Protein AF-A0A849S9C6-F1 (afdb_monomer)

Mean predicted aligned error: 8.47 Å

Radius of gyration: 20.47 Å; Cα contacts (8 Å, |Δi|>4): 18; chains: 1; bounding box: 31×46×58 Å

Secondary structure (DSSP, 8-state):
---GGGGGGPPPP-PPPPPHHHHHHHHH-HHHHHHHHH-GGGSPPPPHHHHHHHHHHHHHHHHHHHHSTT--

Sequence (72 aa):
MTEFSDLSSVPLPKAPRLSKSKFLSGLQCHKRLYLEVHHPFLATKPDAATQAMFDMGTEVGELARSRFPGGV

pLDDT: mean 88.99, std 13.69, range [47.91, 98.38]

Structure (mmCIF, N/CA/C/O backbone):
data_AF-A0A849S9C6-F1
#
_entry.id   AF-A0A849S9C6-F1
#
loop_
_atom_site.group_PDB
_atom_site.id
_atom_site.type_symbol
_atom_site.label_atom_id
_atom_site.label_alt_id
_atom_site.label_comp_id
_atom_site.label_asym_id
_atom_site.label_entity_id
_atom_site.label_seq_id
_atom_site.pdbx_PDB_ins_code
_atom_site.Cartn_x
_atom_site.Cartn_y
_atom_site.Cartn_z
_atom_site.occupancy
_atom_site.B_iso_or_equiv
_atom_site.auth_seq_id
_atom_site.auth_comp_id
_atom_site.auth_asym_id
_atom_site.auth_atom_id
_atom_site.pdbx_PDB_model_num
ATOM 1 N N . MET A 1 1 ? 14.051 31.391 -38.988 1.00 47.91 1 MET A N 1
ATOM 2 C CA . MET A 1 1 ? 14.158 29.914 -39.010 1.00 47.91 1 MET A CA 1
ATOM 3 C C . MET A 1 1 ? 14.929 29.540 -37.752 1.00 47.91 1 MET A C 1
ATOM 5 O O . MET A 1 1 ? 16.119 29.790 -37.724 1.00 47.91 1 MET A O 1
ATOM 9 N N . THR A 1 2 ? 14.327 29.154 -36.630 1.00 50.44 2 THR A N 1
ATOM 10 C CA . THR A 1 2 ? 13.115 28.347 -36.419 1.00 50.44 2 THR A CA 1
ATOM 11 C C . THR A 1 2 ? 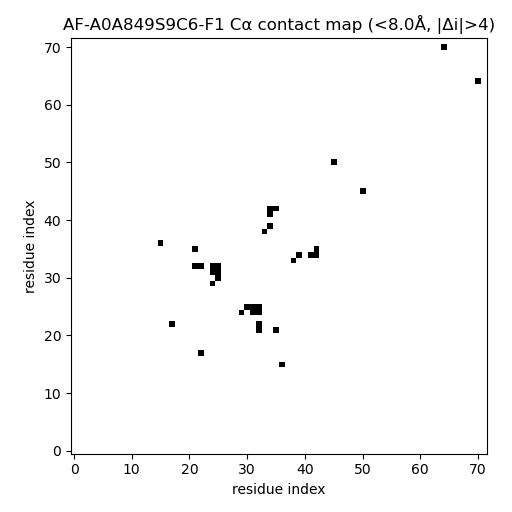12.489 28.774 -35.082 1.00 50.44 2 THR A C 1
ATOM 13 O O . THR A 1 2 ? 13.208 28.976 -34.107 1.00 50.44 2 THR A O 1
ATOM 16 N N . GLU A 1 3 ? 11.175 28.987 -35.070 1.00 52.69 3 GLU A N 1
ATOM 17 C CA . GLU A 1 3 ? 10.397 29.559 -33.961 1.00 52.69 3 GLU A CA 1
ATOM 18 C C . GLU A 1 3 ? 10.287 28.583 -32.772 1.00 52.69 3 GLU A C 1
ATOM 20 O O . GLU A 1 3 ? 9.873 27.439 -32.937 1.00 52.69 3 GLU A O 1
ATOM 25 N N . PHE A 1 4 ? 10.619 29.047 -31.561 1.00 60.59 4 PHE A N 1
ATOM 26 C CA . PHE A 1 4 ? 10.522 28.313 -30.282 1.00 60.59 4 PHE A CA 1
ATOM 27 C C . PHE A 1 4 ? 9.082 28.209 -29.729 1.00 60.59 4 PHE A C 1
ATOM 29 O O . PHE A 1 4 ? 8.860 27.683 -28.637 1.00 60.59 4 PHE A O 1
ATOM 36 N N . SER A 1 5 ? 8.100 28.726 -30.467 1.00 59.47 5 SER A N 1
ATOM 37 C CA . SER A 1 5 ? 6.724 28.963 -30.012 1.00 59.47 5 SER A CA 1
ATOM 38 C C . SER A 1 5 ? 5.870 27.691 -29.866 1.00 59.47 5 SER A C 1
ATOM 40 O O . SER A 1 5 ? 4.785 27.744 -29.288 1.00 59.47 5 SER A O 1
ATOM 42 N N . ASP A 1 6 ? 6.359 26.540 -30.337 1.00 60.72 6 ASP A N 1
ATOM 43 C CA . ASP A 1 6 ? 5.539 25.335 -30.543 1.00 60.72 6 ASP A CA 1
ATOM 44 C C . ASP A 1 6 ? 5.585 24.306 -29.391 1.00 60.72 6 ASP A C 1
ATOM 46 O O . ASP A 1 6 ? 4.863 23.314 -29.395 1.00 60.72 6 ASP A O 1
ATOM 50 N N . LEU A 1 7 ? 6.401 24.531 -28.351 1.00 61.50 7 LEU A N 1
ATOM 51 C CA . LEU A 1 7 ? 6.494 23.610 -27.201 1.00 61.50 7 LEU A CA 1
ATOM 52 C C . LEU A 1 7 ? 5.444 23.867 -26.108 1.00 61.50 7 LEU A C 1
ATOM 54 O O . LEU A 1 7 ? 5.321 23.078 -25.172 1.00 61.50 7 LEU A O 1
ATOM 58 N N . SER A 1 8 ? 4.677 24.953 -26.215 1.00 62.59 8 SER A N 1
ATOM 59 C CA . SER A 1 8 ? 3.685 25.362 -25.208 1.00 62.59 8 SER A CA 1
ATOM 60 C C . SER A 1 8 ? 2.421 24.490 -25.175 1.00 62.59 8 SER A C 1
ATOM 62 O O . SER A 1 8 ? 1.643 24.576 -24.225 1.00 62.59 8 SER A O 1
ATOM 64 N N . SER A 1 9 ? 2.222 23.632 -26.181 1.00 70.19 9 SER A N 1
ATOM 65 C CA . SER A 1 9 ? 1.020 22.808 -26.359 1.00 70.19 9 SER A CA 1
ATOM 66 C C . SER A 1 9 ? 1.214 21.326 -26.012 1.00 70.19 9 SER A C 1
ATOM 68 O O . SER A 1 9 ? 0.245 20.566 -26.041 1.00 70.19 9 SER A O 1
ATOM 70 N N . VAL A 1 10 ? 2.435 20.891 -25.668 1.00 71.75 10 VAL A N 1
ATOM 71 C CA . VAL A 1 10 ? 2.720 19.474 -25.395 1.00 71.75 10 VAL A CA 1
ATOM 72 C C . VAL A 1 10 ? 2.161 19.092 -24.018 1.00 71.75 10 VAL A C 1
ATOM 74 O O . VAL A 1 10 ? 2.625 19.622 -23.004 1.00 71.75 10 VAL A O 1
ATOM 77 N N . PRO A 1 11 ? 1.192 18.160 -23.926 1.00 73.19 11 PRO A N 1
ATOM 78 C CA . PRO A 1 11 ? 0.675 17.716 -22.641 1.00 73.19 11 PRO A CA 1
ATOM 79 C C . PRO A 1 11 ? 1.792 17.024 -21.862 1.00 73.19 11 PRO A C 1
ATOM 81 O O . PRO A 1 11 ? 2.308 15.986 -22.284 1.00 73.19 11 PRO A O 1
ATOM 84 N N . LEU A 1 12 ? 2.166 17.586 -20.712 1.00 70.44 12 LEU A N 1
ATOM 85 C CA . LEU A 1 12 ? 3.103 16.920 -19.817 1.00 70.44 12 LEU A CA 1
ATOM 86 C C . LEU A 1 12 ? 2.471 15.613 -19.317 1.00 70.44 12 LEU A C 1
ATOM 88 O O . LEU A 1 12 ? 1.303 15.615 -18.906 1.00 70.44 12 LEU A O 1
ATO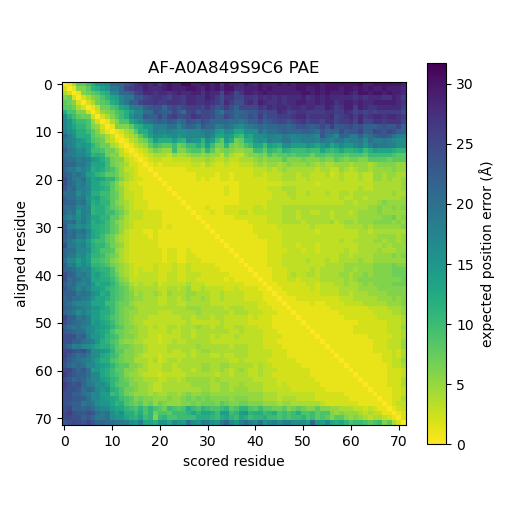M 92 N N . PRO A 1 13 ? 3.213 14.492 -19.329 1.00 74.00 13 PRO A N 1
ATOM 93 C CA . PRO A 1 13 ? 2.703 13.237 -18.810 1.00 74.00 13 PRO A CA 1
ATOM 94 C C . PRO A 1 13 ? 2.281 13.432 -17.353 1.00 74.00 13 PRO A C 1
ATOM 96 O O . PRO A 1 13 ? 3.050 13.899 -16.510 1.00 74.00 13 PRO A O 1
ATOM 99 N N . LYS A 1 14 ? 1.020 13.100 -17.063 1.00 81.12 14 LYS A N 1
ATOM 100 C CA . LYS A 1 14 ? 0.440 13.283 -15.735 1.00 81.12 14 LYS A CA 1
ATOM 101 C C . LYS A 1 14 ? 1.199 12.419 -14.733 1.00 81.12 14 LYS A C 1
ATOM 103 O O . LYS A 1 14 ? 1.148 11.191 -14.806 1.00 81.12 14 LYS A O 1
ATOM 108 N N . ALA A 1 15 ? 1.873 13.068 -13.788 1.00 83.44 15 ALA A N 1
ATOM 109 C CA . ALA A 1 15 ? 2.611 12.368 -12.751 1.00 83.44 15 ALA A CA 1
ATOM 110 C C . ALA A 1 15 ? 1.669 11.446 -11.944 1.00 83.44 15 ALA A C 1
ATOM 112 O O . ALA A 1 15 ? 0.553 11.849 -11.585 1.00 83.44 15 ALA A O 1
ATOM 113 N N . PRO A 1 16 ? 2.091 10.206 -11.651 1.00 86.88 16 PRO A N 1
ATOM 114 C CA . PRO A 1 16 ? 1.307 9.272 -10.855 1.00 86.88 16 PRO A CA 1
ATOM 115 C C . PRO A 1 16 ? 1.127 9.805 -9.429 1.00 86.88 16 PRO A C 1
ATOM 117 O O . PRO A 1 16 ? 2.057 10.330 -8.818 1.00 8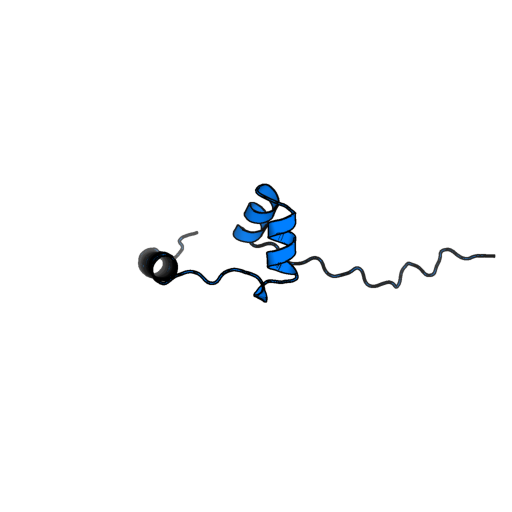6.88 16 PRO A O 1
ATOM 120 N N . ARG A 1 17 ? -0.076 9.643 -8.862 1.00 91.19 17 ARG A N 1
ATOM 121 C CA . ARG A 1 17 ? -0.331 10.021 -7.464 1.00 91.19 17 ARG A CA 1
ATOM 122 C C . ARG A 1 17 ? 0.417 9.075 -6.521 1.00 91.19 17 ARG A C 1
ATOM 124 O O . ARG A 1 17 ? 0.246 7.856 -6.600 1.00 91.19 17 ARG A O 1
ATOM 131 N N . LEU A 1 18 ? 1.194 9.645 -5.602 1.00 93.38 18 LEU A N 1
ATOM 132 C CA . LEU A 1 18 ? 1.868 8.902 -4.540 1.00 93.38 18 LEU A CA 1
ATOM 133 C C . LEU A 1 18 ? 0.964 8.822 -3.307 1.00 93.38 18 LEU A C 1
ATOM 135 O O . LEU A 1 18 ? 0.558 9.840 -2.751 1.00 93.38 18 LEU A O 1
ATOM 139 N N . SER A 1 19 ? 0.645 7.601 -2.883 1.00 95.19 19 SER A N 1
ATOM 140 C CA . SER A 1 19 ? 0.138 7.332 -1.536 1.00 95.19 19 SER A CA 1
ATOM 141 C C . SER A 1 19 ? 1.295 7.345 -0.532 1.00 95.19 19 SER A C 1
ATOM 143 O O . SER A 1 19 ? 2.464 7.279 -0.920 1.00 95.19 19 SER A O 1
ATOM 145 N N . LYS A 1 20 ? 0.979 7.331 0.770 1.00 95.75 20 LYS A N 1
ATOM 146 C CA . LYS A 1 20 ? 1.980 7.134 1.833 1.00 95.75 20 LYS A CA 1
ATOM 147 C C . LYS A 1 20 ? 2.847 5.895 1.573 1.00 95.75 20 LYS A C 1
ATOM 149 O O . LYS A 1 20 ? 4.067 5.979 1.653 1.00 95.75 20 LYS A O 1
ATOM 154 N N . SER A 1 21 ? 2.229 4.770 1.203 1.00 95.12 21 SER A N 1
ATOM 155 C CA . SER A 1 21 ? 2.947 3.531 0.877 1.00 95.12 21 SER A CA 1
ATOM 156 C C . SER A 1 21 ? 3.872 3.686 -0.333 1.00 95.12 21 SER A C 1
ATOM 158 O O . SER A 1 21 ? 5.045 3.347 -0.229 1.00 95.12 21 SER A O 1
ATOM 160 N N . LYS A 1 22 ? 3.399 4.280 -1.438 1.00 96.12 22 LYS A N 1
ATOM 161 C CA . LYS A 1 22 ? 4.220 4.511 -2.640 1.00 96.12 22 LYS A CA 1
ATOM 162 C C . LYS A 1 22 ? 5.387 5.462 -2.377 1.00 96.12 22 LYS A C 1
ATOM 164 O O . LYS A 1 22 ? 6.483 5.243 -2.882 1.00 96.12 22 LYS A O 1
ATOM 169 N N . PHE A 1 23 ? 5.185 6.495 -1.562 1.00 97.12 23 PHE A N 1
ATOM 170 C CA . PHE A 1 23 ? 6.272 7.386 -1.160 1.00 97.12 23 PHE A CA 1
ATOM 171 C C . PHE A 1 23 ? 7.363 6.625 -0.394 1.00 97.12 23 PHE A C 1
ATOM 173 O O . PHE A 1 23 ? 8.537 6.710 -0.749 1.00 97.12 23 PHE A O 1
ATOM 180 N N . LEU A 1 24 ? 6.974 5.803 0.589 1.00 98.06 24 LEU A N 1
ATOM 181 C CA . LEU A 1 24 ? 7.911 4.932 1.305 1.00 98.06 24 LEU A CA 1
ATOM 182 C C . LEU A 1 24 ? 8.598 3.926 0.368 1.00 98.06 24 LEU A C 1
ATOM 184 O O . LEU A 1 24 ? 9.786 3.659 0.532 1.00 98.06 24 LEU A O 1
ATOM 188 N N . SER A 1 25 ? 7.894 3.409 -0.643 1.00 97.44 25 SER A N 1
ATOM 189 C CA . SER A 1 25 ? 8.500 2.585 -1.694 1.00 97.44 25 SER A CA 1
ATOM 190 C C . SER A 1 25 ? 9.573 3.312 -2.477 1.00 97.44 25 SER A C 1
ATOM 192 O O . SER A 1 25 ? 10.639 2.738 -2.683 1.00 97.44 25 SER A O 1
ATOM 194 N N . GLY A 1 26 ? 9.339 4.571 -2.841 1.00 97.00 26 GLY A N 1
ATOM 195 C CA . GLY A 1 26 ? 10.350 5.415 -3.470 1.00 97.00 26 GLY A CA 1
ATOM 196 C C . GLY A 1 26 ? 11.586 5.583 -2.591 1.00 97.00 26 GLY A C 1
ATOM 197 O O . GLY A 1 26 ? 12.691 5.381 -3.079 1.00 97.00 26 GLY A O 1
ATOM 198 N N . LEU A 1 27 ? 11.401 5.860 -1.295 1.00 97.94 27 LEU A N 1
ATOM 199 C CA . LEU A 1 27 ? 12.515 6.007 -0.349 1.00 97.94 27 LEU A CA 1
ATOM 200 C C . LEU A 1 27 ? 13.338 4.724 -0.177 1.00 97.94 27 LEU A C 1
ATOM 202 O O . LEU A 1 27 ? 14.549 4.796 -0.000 1.00 97.94 27 LEU A O 1
ATOM 206 N N . GLN A 1 28 ? 12.696 3.556 -0.213 1.00 97.56 28 GLN A N 1
ATOM 207 C CA . GLN A 1 28 ? 13.385 2.271 -0.066 1.00 97.56 28 GLN A CA 1
ATOM 208 C C . GLN A 1 28 ? 14.074 1.835 -1.366 1.00 97.56 28 GLN A C 1
ATOM 210 O O . GLN A 1 28 ? 15.194 1.333 -1.337 1.00 97.56 28 GLN A O 1
ATOM 215 N N . CYS A 1 29 ? 13.401 1.983 -2.511 1.00 97.62 29 CYS A N 1
ATOM 216 C CA . CYS A 1 29 ? 13.926 1.602 -3.817 1.00 97.62 29 CYS A CA 1
ATOM 217 C C . CYS A 1 29 ? 13.130 2.259 -4.957 1.00 97.62 29 CYS A C 1
ATOM 219 O O . CYS A 1 29 ? 11.962 1.939 -5.193 1.00 97.62 29 CYS A O 1
ATOM 221 N N . HIS A 1 30 ? 13.793 3.083 -5.770 1.00 96.94 30 HIS A N 1
ATOM 222 C CA . HIS A 1 30 ? 13.147 3.784 -6.889 1.00 96.94 30 HIS A CA 1
ATOM 223 C C . HIS A 1 30 ? 12.546 2.813 -7.919 1.00 96.94 30 HIS A C 1
ATOM 225 O O . HIS A 1 30 ? 11.452 3.044 -8.436 1.00 96.94 30 HIS A O 1
ATOM 231 N N . LYS A 1 31 ? 13.227 1.687 -8.185 1.00 97.25 31 LYS A N 1
ATOM 232 C CA . LYS A 1 31 ? 12.735 0.648 -9.102 1.00 97.25 31 LYS A CA 1
ATOM 233 C C . LYS A 1 31 ? 11.462 -0.019 -8.575 1.00 97.25 31 LYS A C 1
ATOM 235 O O . LYS A 1 31 ? 10.583 -0.335 -9.371 1.00 97.25 31 LYS A O 1
ATOM 240 N N . ARG A 1 32 ? 11.331 -0.190 -7.253 1.00 97.19 32 ARG A N 1
ATOM 241 C CA . ARG A 1 32 ? 10.103 -0.720 -6.646 1.00 97.19 32 ARG A CA 1
ATOM 242 C C . ARG A 1 32 ? 8.926 0.213 -6.902 1.00 97.19 32 ARG A C 1
ATOM 244 O O . ARG A 1 32 ? 7.912 -0.240 -7.420 1.00 97.19 32 ARG A O 1
ATOM 251 N N . LEU A 1 33 ? 9.091 1.509 -6.627 1.00 97.00 33 LEU A N 1
ATOM 252 C CA . LEU A 1 33 ? 8.064 2.512 -6.922 1.00 97.00 33 LEU A CA 1
ATOM 253 C C . LEU A 1 33 ? 7.673 2.507 -8.407 1.00 97.00 33 LEU A C 1
ATOM 255 O O . LEU A 1 33 ? 6.488 2.514 -8.730 1.00 97.00 33 LEU A O 1
ATOM 259 N N . TYR A 1 34 ? 8.655 2.461 -9.310 1.00 95.94 34 TYR A N 1
ATOM 260 C CA . TYR A 1 34 ? 8.388 2.408 -10.746 1.00 95.94 34 TYR A CA 1
ATOM 261 C C . TYR A 1 34 ? 7.505 1.206 -11.121 1.00 95.94 34 TYR A C 1
ATOM 263 O O . TYR A 1 34 ? 6.497 1.371 -11.807 1.00 95.94 34 TYR A O 1
ATOM 271 N N . LEU A 1 35 ? 7.835 0.007 -10.628 1.00 97.06 35 LEU A N 1
ATOM 272 C CA . LEU A 1 35 ? 7.056 -1.206 -10.892 1.00 97.06 35 LEU A CA 1
ATOM 273 C C . LEU A 1 35 ? 5.655 -1.148 -10.265 1.00 97.06 35 LEU A C 1
ATOM 275 O O . LEU A 1 35 ? 4.688 -1.497 -10.931 1.00 97.06 35 LEU A O 1
ATOM 279 N N . GLU A 1 36 ? 5.517 -0.640 -9.037 1.00 95.75 36 GLU A N 1
ATOM 280 C CA . GLU A 1 36 ? 4.213 -0.456 -8.376 1.00 95.75 36 GLU A CA 1
ATOM 281 C C . GLU A 1 36 ? 3.277 0.498 -9.140 1.00 95.75 36 GLU A C 1
ATOM 283 O O . GLU A 1 36 ? 2.053 0.393 -9.040 1.00 95.75 36 GLU A O 1
ATOM 288 N N . VAL A 1 37 ? 3.836 1.462 -9.875 1.00 95.31 37 VAL A N 1
ATOM 289 C CA . VAL A 1 37 ? 3.068 2.447 -10.645 1.00 95.31 37 VAL A CA 1
ATOM 290 C C . VAL A 1 37 ? 2.753 1.947 -12.051 1.00 95.31 37 VAL A C 1
ATOM 292 O O . VAL A 1 37 ? 1.611 2.065 -12.492 1.00 95.31 37 VAL A O 1
ATOM 295 N N . HIS A 1 38 ? 3.755 1.433 -12.763 1.00 94.94 38 HIS A N 1
ATOM 296 C CA . HIS A 1 38 ? 3.659 1.161 -14.198 1.00 94.94 38 HIS A CA 1
ATOM 297 C C . HIS A 1 38 ? 3.395 -0.313 -14.521 1.00 94.94 38 HIS A C 1
ATOM 299 O O . HIS A 1 38 ? 2.831 -0.616 -15.570 1.00 94.94 38 HIS A O 1
ATOM 305 N N . HIS A 1 39 ? 3.756 -1.231 -13.620 1.00 96.31 39 HIS A N 1
ATOM 306 C CA . HIS A 1 39 ? 3.633 -2.676 -13.829 1.00 96.31 39 HIS A CA 1
ATOM 307 C C . HIS A 1 39 ? 3.104 -3.422 -12.585 1.00 96.31 39 HIS A C 1
ATOM 309 O O . HIS A 1 39 ? 3.704 -4.414 -12.165 1.00 96.31 39 HIS A O 1
ATOM 315 N N . PRO A 1 40 ? 1.969 -3.002 -11.986 1.00 94.06 40 PRO A N 1
ATOM 316 C CA . PRO A 1 40 ? 1.470 -3.591 -10.738 1.00 94.06 40 PRO A CA 1
ATOM 317 C C . PRO A 1 40 ? 1.114 -5.081 -10.862 1.00 94.06 40 PRO A C 1
ATOM 319 O O . PRO A 1 40 ? 1.153 -5.804 -9.874 1.00 94.06 40 PRO A O 1
ATOM 322 N N . PHE A 1 41 ? 0.816 -5.564 -12.071 1.00 95.88 41 PHE A N 1
ATOM 323 C CA . PHE A 1 41 ? 0.535 -6.977 -12.345 1.00 95.88 41 PHE A CA 1
ATOM 324 C C . PHE A 1 41 ? 1.752 -7.900 -12.152 1.00 95.88 41 PHE A C 1
ATOM 326 O O . PHE A 1 41 ? 1.574 -9.110 -12.051 1.00 95.88 41 PHE A O 1
ATOM 333 N N . LEU A 1 42 ? 2.971 -7.347 -12.100 1.00 96.62 42 LEU A N 1
ATOM 334 C CA . LEU A 1 42 ? 4.194 -8.096 -11.795 1.00 96.62 42 LEU A CA 1
ATOM 335 C C . LEU A 1 42 ? 4.415 -8.289 -10.290 1.00 96.62 42 LEU A C 1
ATOM 337 O O . LEU A 1 42 ? 5.323 -9.022 -9.903 1.00 96.62 42 LEU A O 1
ATOM 341 N N . ALA A 1 43 ? 3.639 -7.615 -9.436 1.00 93.88 43 ALA A N 1
ATOM 342 C CA . ALA A 1 43 ? 3.781 -7.751 -7.997 1.00 93.88 43 ALA A CA 1
ATOM 343 C C . ALA A 1 43 ? 3.406 -9.169 -7.548 1.00 93.88 43 ALA A C 1
ATOM 345 O O . ALA A 1 43 ? 2.364 -9.709 -7.930 1.00 93.88 43 ALA A O 1
ATOM 346 N N . THR A 1 44 ? 4.241 -9.755 -6.690 1.00 94.06 44 THR A N 1
ATOM 347 C CA . THR A 1 44 ? 3.912 -11.010 -6.015 1.00 94.06 44 THR A CA 1
ATOM 348 C C . THR A 1 44 ? 2.656 -10.805 -5.179 1.00 94.06 44 THR A C 1
ATOM 350 O O . THR A 1 44 ? 2.586 -9.880 -4.367 1.00 94.06 44 THR A O 1
ATOM 353 N N . LYS A 1 45 ? 1.655 -11.665 -5.382 1.00 94.19 45 LYS A N 1
ATOM 354 C CA . LYS A 1 45 ? 0.444 -11.644 -4.559 1.00 94.19 45 LYS A CA 1
ATOM 355 C C . LYS A 1 45 ? 0.806 -12.000 -3.112 1.00 94.19 45 LYS A C 1
ATOM 357 O O . LYS A 1 45 ? 1.650 -12.877 -2.922 1.00 94.19 45 LYS A O 1
ATOM 362 N N . PRO A 1 46 ? 0.186 -11.353 -2.112 1.00 94.88 46 PRO A N 1
ATOM 363 C CA . PRO A 1 46 ? 0.357 -11.765 -0.727 1.00 94.88 46 PRO A CA 1
ATOM 364 C C . PRO A 1 46 ? -0.077 -13.225 -0.570 1.00 94.88 46 PRO A C 1
ATOM 366 O O . PRO A 1 46 ? -1.044 -13.669 -1.195 1.00 94.88 46 PRO A O 1
ATOM 369 N N . ASP A 1 47 ? 0.661 -13.973 0.244 1.00 97.81 47 ASP A N 1
ATOM 370 C CA . ASP A 1 47 ? 0.239 -15.304 0.658 1.00 97.81 47 ASP A CA 1
ATOM 371 C C . ASP A 1 47 ? -0.913 -15.218 1.674 1.00 97.81 47 ASP A C 1
ATOM 373 O O . ASP A 1 47 ? -1.305 -14.136 2.121 1.00 97.81 47 ASP A O 1
ATOM 377 N N . ALA A 1 48 ? -1.477 -16.370 2.040 1.00 97.94 48 ALA A N 1
ATOM 378 C CA . ALA A 1 48 ? -2.623 -16.421 2.945 1.00 97.94 48 ALA A CA 1
ATOM 379 C C . ALA A 1 48 ? -2.318 -15.803 4.321 1.00 97.94 48 ALA A C 1
ATOM 381 O O . ALA A 1 48 ? -3.166 -15.118 4.888 1.00 97.94 48 ALA A O 1
ATOM 382 N N . ALA A 1 49 ? -1.103 -16.003 4.842 1.00 98.06 49 ALA A N 1
ATOM 383 C CA . ALA A 1 49 ? -0.694 -15.445 6.127 1.00 98.06 49 ALA A CA 1
ATOM 384 C C . ALA A 1 49 ? -0.578 -13.914 6.067 1.00 98.06 49 ALA A C 1
ATOM 386 O O . ALA A 1 49 ? -1.090 -13.213 6.939 1.00 98.06 49 ALA A O 1
ATOM 387 N N . THR A 1 50 ? 0.046 -13.385 5.014 1.00 97.31 50 THR A N 1
ATOM 388 C CA . THR A 1 50 ? 0.180 -11.943 4.787 1.00 97.31 50 THR A CA 1
ATOM 389 C C . THR A 1 50 ? -1.180 -11.288 4.585 1.00 97.31 50 THR A C 1
ATOM 391 O O . THR A 1 50 ? -1.447 -10.242 5.175 1.00 97.31 50 THR A O 1
ATOM 394 N N . GLN A 1 51 ? -2.063 -11.920 3.809 1.00 98.12 51 GLN A N 1
ATOM 395 C CA . GLN A 1 51 ? -3.417 -11.419 3.601 1.00 98.12 51 GLN A CA 1
ATOM 396 C C . GLN A 1 51 ? -4.206 -11.374 4.918 1.00 98.12 51 GLN A C 1
ATOM 398 O O . GLN A 1 51 ? -4.783 -10.338 5.232 1.00 98.12 51 GLN A O 1
ATOM 403 N N . ALA A 1 52 ? -4.134 -12.424 5.744 1.00 97.88 52 ALA A N 1
ATOM 404 C CA . ALA A 1 52 ? -4.800 -12.449 7.048 1.00 97.88 52 ALA A CA 1
ATOM 405 C C . ALA A 1 52 ? -4.327 -11.319 7.985 1.00 97.88 52 ALA A C 1
ATOM 407 O O . ALA A 1 52 ? -5.130 -10.741 8.716 1.00 97.88 52 ALA A O 1
ATOM 408 N N . MET A 1 53 ? -3.039 -10.955 7.947 1.00 98.25 53 MET A N 1
ATOM 409 C CA . MET A 1 53 ? -2.528 -9.804 8.705 1.00 98.25 53 MET A CA 1
ATOM 410 C C . MET A 1 53 ? -3.086 -8.467 8.193 1.00 98.25 53 MET A C 1
ATOM 412 O O . MET A 1 53 ? -3.388 -7.582 8.996 1.00 98.25 53 MET A O 1
ATOM 416 N N . PHE A 1 54 ? -3.234 -8.302 6.875 1.00 96.88 54 PHE A N 1
ATOM 417 C CA . PHE A 1 54 ? -3.830 -7.094 6.292 1.00 96.88 54 PHE A CA 1
ATOM 418 C C . PHE A 1 54 ? -5.315 -6.964 6.633 1.00 96.88 54 PHE A C 1
ATOM 420 O O . PHE A 1 54 ? -5.772 -5.870 6.979 1.00 96.88 54 PHE A O 1
ATOM 427 N N . ASP A 1 55 ? -6.045 -8.075 6.585 1.00 98.19 55 ASP A N 1
ATOM 428 C CA . ASP A 1 55 ? -7.469 -8.121 6.911 1.00 98.19 55 ASP A CA 1
ATOM 429 C C . ASP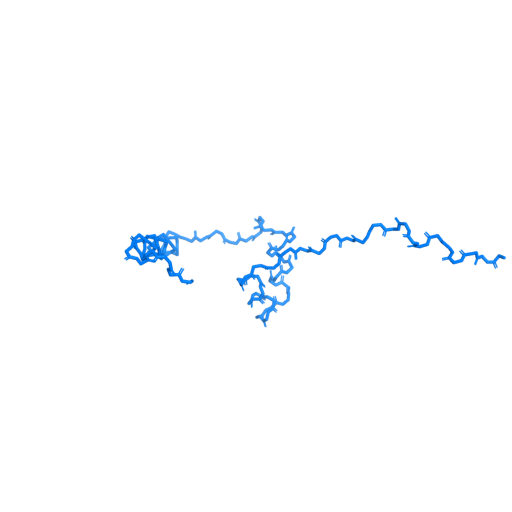 A 1 55 ? -7.687 -7.781 8.392 1.00 98.19 55 ASP A C 1
ATOM 431 O O . ASP A 1 55 ? -8.483 -6.901 8.715 1.00 98.19 55 ASP A O 1
ATOM 435 N N . MET A 1 56 ? -6.880 -8.363 9.286 1.00 98.38 56 MET A N 1
ATOM 436 C CA . MET A 1 56 ? -6.894 -8.040 10.717 1.00 98.38 56 MET A CA 1
ATOM 437 C C . MET A 1 56 ? -6.621 -6.552 10.977 1.00 98.38 56 MET A C 1
ATOM 439 O O . MET A 1 56 ? -7.328 -5.906 11.750 1.00 98.38 56 MET A O 1
ATOM 443 N N . GLY A 1 57 ? -5.616 -5.971 10.314 1.00 97.56 57 GLY A N 1
ATOM 444 C CA . GLY A 1 57 ? -5.331 -4.537 10.424 1.00 97.56 57 GLY A CA 1
ATOM 445 C C . GLY A 1 57 ? -6.499 -3.661 9.956 1.00 97.56 57 GLY A C 1
ATOM 446 O O . GLY A 1 57 ? -6.768 -2.610 10.545 1.00 97.56 57 GLY A O 1
ATOM 447 N N . THR A 1 58 ? -7.214 -4.108 8.923 1.00 97.38 58 THR A N 1
ATOM 448 C CA . THR A 1 58 ? -8.396 -3.422 8.387 1.00 97.38 58 THR A CA 1
ATOM 449 C C . THR A 1 58 ? -9.546 -3.455 9.388 1.00 97.38 58 THR A C 1
ATOM 451 O O . THR A 1 58 ? -10.101 -2.399 9.697 1.00 97.38 58 THR A O 1
ATOM 454 N N . GLU A 1 59 ? -9.834 -4.624 9.965 1.00 98.25 59 GLU A N 1
ATOM 455 C CA . GLU A 1 59 ? -10.878 -4.811 10.978 1.00 98.25 59 GLU A CA 1
ATOM 456 C C . GLU A 1 59 ? -10.629 -3.939 12.219 1.00 98.25 59 GLU A C 1
ATOM 458 O O . GLU A 1 59 ? -11.516 -3.215 12.679 1.00 98.25 59 GLU A O 1
ATOM 463 N N . VAL A 1 60 ? -9.389 -3.919 12.722 1.00 97.50 60 VAL A N 1
ATOM 464 C CA . VAL A 1 60 ? -9.005 -3.056 13.850 1.00 97.50 60 VAL A CA 1
ATOM 465 C C . VAL A 1 60 ? -9.208 -1.578 13.503 1.00 97.50 60 VAL A C 1
ATOM 467 O O . VAL A 1 60 ? -9.738 -0.814 14.313 1.00 97.50 60 VAL A O 1
ATOM 470 N N . GLY A 1 61 ? -8.823 -1.162 12.294 1.00 95.44 61 GLY A N 1
ATOM 471 C CA . GLY A 1 61 ? -9.004 0.212 11.829 1.00 95.44 61 GLY A CA 1
ATOM 472 C C . GLY A 1 61 ? -10.475 0.618 11.698 1.00 95.44 61 GLY A C 1
ATOM 473 O O . GLY A 1 61 ? -10.835 1.750 12.023 1.00 95.44 61 GLY A O 1
ATOM 474 N N . GLU A 1 62 ? -11.337 -0.288 11.239 1.00 96.31 62 GLU A N 1
ATOM 475 C CA . GLU A 1 62 ? -12.787 -0.081 11.168 1.00 96.31 62 GLU A CA 1
ATOM 476 C C . GLU A 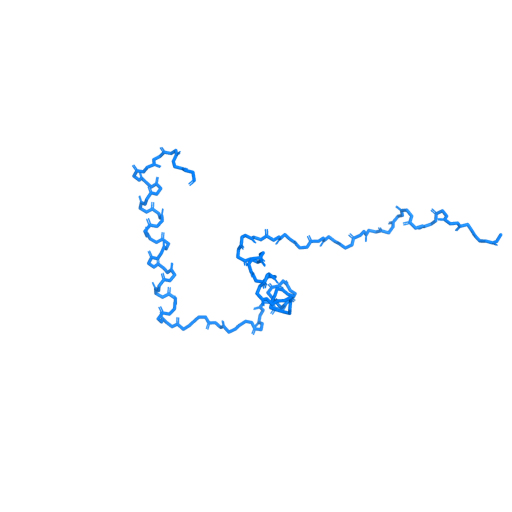1 62 ? -13.408 0.070 12.553 1.00 96.31 62 GLU A C 1
ATOM 478 O O . GLU A 1 62 ? -14.144 1.034 12.802 1.00 96.31 62 GLU A O 1
ATOM 483 N N . LEU A 1 63 ? -13.048 -0.821 13.478 1.00 96.75 63 LEU A N 1
ATOM 484 C CA . LEU A 1 63 ? -13.505 -0.741 14.856 1.00 96.75 63 LEU A CA 1
ATOM 485 C C . LEU A 1 63 ? -13.072 0.584 15.492 1.00 96.75 63 LEU A C 1
ATOM 487 O O . LEU A 1 63 ? -13.912 1.276 16.0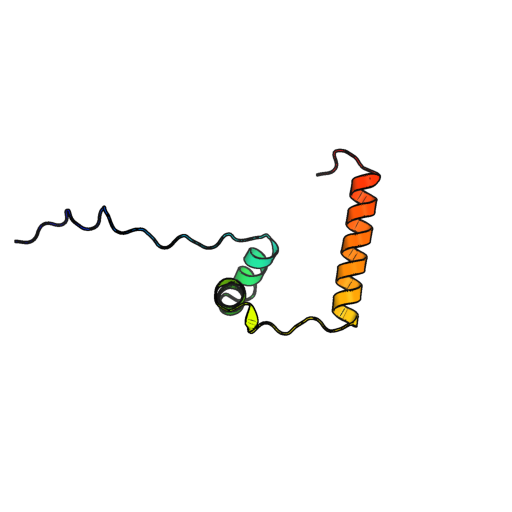69 1.00 96.75 63 LEU A O 1
ATOM 491 N N . ALA A 1 64 ? -11.811 0.989 15.323 1.00 95.94 64 ALA A N 1
ATOM 492 C CA . ALA A 1 64 ? -11.305 2.258 15.840 1.00 95.94 64 ALA A CA 1
ATOM 493 C C . ALA A 1 64 ? -12.115 3.459 15.320 1.00 95.94 64 ALA A C 1
ATOM 495 O O . ALA A 1 64 ? -12.588 4.266 16.120 1.00 95.94 64 ALA A O 1
ATOM 496 N N . ARG A 1 65 ? -12.370 3.544 14.005 1.00 94.88 65 ARG A N 1
ATOM 497 C CA . ARG A 1 65 ? -13.189 4.631 13.430 1.00 94.88 65 ARG A CA 1
ATOM 498 C C . ARG A 1 65 ? -14.611 4.657 13.988 1.00 94.88 65 ARG A C 1
ATOM 500 O O . ARG A 1 65 ? -15.150 5.736 14.208 1.00 94.88 65 ARG A O 1
ATOM 507 N N . SER A 1 66 ? -15.209 3.489 14.241 1.00 95.00 66 SER A N 1
ATOM 508 C CA . SER A 1 66 ? -16.558 3.412 14.821 1.00 95.00 66 SER A CA 1
ATOM 509 C C . SER A 1 66 ? -16.617 3.914 16.267 1.00 95.00 66 SER A C 1
ATOM 511 O O . SER A 1 66 ? -17.633 4.469 16.681 1.00 95.00 66 SER A O 1
ATOM 513 N N . ARG A 1 67 ? -15.549 3.711 17.053 1.00 95.56 67 ARG A N 1
ATOM 514 C CA . ARG A 1 67 ? -15.536 4.045 18.490 1.00 95.56 67 ARG A CA 1
ATOM 515 C C . ARG A 1 67 ? -15.026 5.445 18.779 1.00 95.56 67 ARG A C 1
ATOM 517 O O . ARG A 1 67 ? -15.379 6.003 19.812 1.00 95.56 67 ARG A O 1
ATOM 524 N N . PHE A 1 68 ? -14.251 6.013 17.863 1.00 94.75 68 PHE A N 1
ATOM 525 C CA . PHE A 1 68 ? -13.663 7.341 17.993 1.00 94.75 68 PHE A CA 1
ATOM 526 C C . PHE A 1 68 ? -14.090 8.240 16.819 1.00 94.75 68 PHE A C 1
ATOM 528 O O . PHE A 1 68 ? -13.280 8.539 15.937 1.00 94.75 68 PHE A O 1
ATOM 535 N N . PRO A 1 69 ? -15.367 8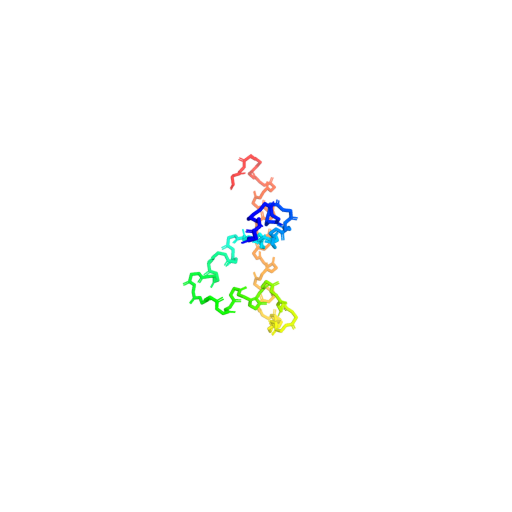.672 16.770 1.00 90.88 69 PRO A N 1
ATOM 536 C CA . PRO A 1 69 ? -15.836 9.592 15.738 1.00 90.88 69 PRO A CA 1
ATOM 537 C C . PRO A 1 69 ? -15.087 10.931 15.839 1.00 90.88 69 PRO A C 1
ATOM 539 O O . PRO A 1 69 ? -14.995 11.519 16.914 1.00 90.88 69 PRO A O 1
ATOM 542 N N . GLY A 1 70 ? -14.540 11.405 14.717 1.00 90.12 70 GLY A N 1
ATOM 543 C CA . GLY A 1 70 ? -13.670 12.589 14.672 1.00 90.12 70 GLY A CA 1
ATOM 544 C C . GLY A 1 70 ? -12.177 12.303 14.886 1.00 90.12 70 GLY A C 1
ATOM 545 O O . GLY A 1 70 ? -11.397 13.248 14.971 1.00 90.12 70 GLY A O 1
ATOM 546 N N . GLY A 1 71 ? -11.769 11.029 14.961 1.00 82.12 71 GLY A N 1
ATOM 547 C CA . GLY A 1 71 ? -10.356 10.642 14.891 1.00 82.12 71 GLY A CA 1
ATOM 548 C C . GLY A 1 71 ? -9.689 11.098 13.582 1.00 82.12 71 GLY A C 1
ATOM 549 O O . GLY A 1 71 ? -10.355 11.185 12.549 1.00 82.12 71 GLY A O 1
ATOM 550 N N . VAL A 1 72 ? -8.388 11.409 13.648 1.00 66.62 72 VAL A N 1
ATOM 551 C CA . VAL A 1 72 ? -7.560 11.920 12.531 1.00 66.62 72 VAL A CA 1
ATOM 552 C C . VAL A 1 72 ? -6.888 10.784 11.767 1.00 66.62 72 VAL A C 1
ATOM 554 O O . VAL A 1 72 ? -6.384 9.854 12.436 1.00 66.62 72 VAL A O 1
#

Solvent-accessible surface area (backbone atoms only — not comparable to full-atom values): 4668 Å² total; per-residue (Å²): 143,80,82,82,78,74,69,85,75,65,81,72,80,79,77,79,85,72,50,76,67,48,48,52,33,38,74,76,34,59,68,55,30,50,36,63,70,78,41,52,88,75,55,80,75,73,52,73,69,55,44,51,53,52,50,50,53,48,52,53,52,52,52,48,52,71,75,40,77,88,70,134

Foldseek 3Di:
DDDPPPPPPDDDPDDDDDDPVLVVLCVVPVVSSVCVGPPVVPDDDDDPVRVVVVVVVVVVVVVVCVVDPPDD

=== Feature glossary ===
Key to the feature types in this record:

Secondary structure (8-state, DSSP). Secondary structure is the local, repeating backbone conformation. DSSP classifies it into eight states by reading the hydrogen-bond network: three helix types (H, G, I), two β types (E, B), two non-regular types (T, S), and unstructured coil (-).

Backbone torsions (φ/ψ). Backbone dihedral angles. Every residue except chain termini has a φ (preceding-C → N → Cα → C) and a ψ (N → Cα → C → next-N). They are reported in degrees following the IUPAC sign convention. Second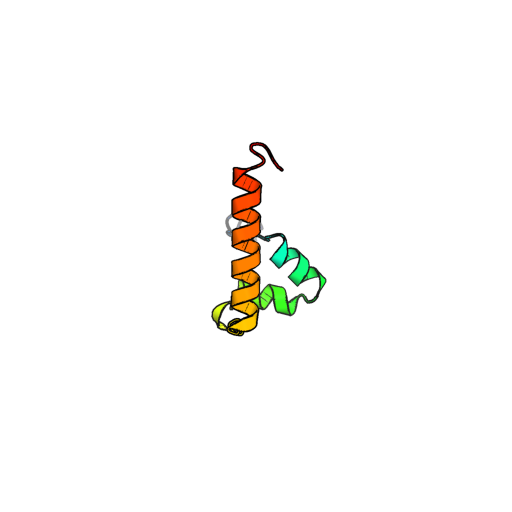ary structure is essentially a statement about which (φ, ψ) basin each residue occupies.

Predicted aligned error. Predicted Aligned Error (PAE) is an AlphaFold confidence matrix: entry (i, j) is the expected error in the position of residue j, in ångströms, when the prediction is superimposed on the true structure at residue i. Low PAE within a block of residues means that block is internally rigid and well-predicted; high PAE between two blocks means their relative placement is uncertain even if each block individually is confident.

B-factor. B-factor (Debye–Waller factor) reflects atomic displacement in the crystal lattice. It is an experimental observable (units Å²), not a prediction; low values mean the atom is pinned down, high values mean it moves or is heterogeneous across the crystal.

Secondary structure (3-state, P-SEA). Three-state secondary structure (P-SEA) collapses the eight DSSP classes into helix (a), strand (b), and coil (c). P-SEA assigns these from Cα geometry alone — distances and angles — without requiring backbone oxygens, so it works on any Cα trace.

Sequence. Primary structure: the covalent order of the twenty standard amino acids along the backbone. Two proteins with the same sequence will (almost always) fold to the same structure; two with 30% identity often share a fold but not the details.

pLDDT. pLDDT is the predicted lDDT-Cα score: AlphaFold's confidence that the local environment of each residue (all inter-atomic distances within 15 Å) is correctly placed. It is a per-residue number between 0 and 100, with higher meaning more reliable.

InterPro / GO / CATH / organism. Functional annotations link the protein to curated databases. InterPro entries identify conserved domains and families by matching the sequence against member-database signatures (Pfam, PROSITE, CDD, …). Gene Ontology (GO) terms describe molecular function, biological process, and cellular component in a controlled vocabu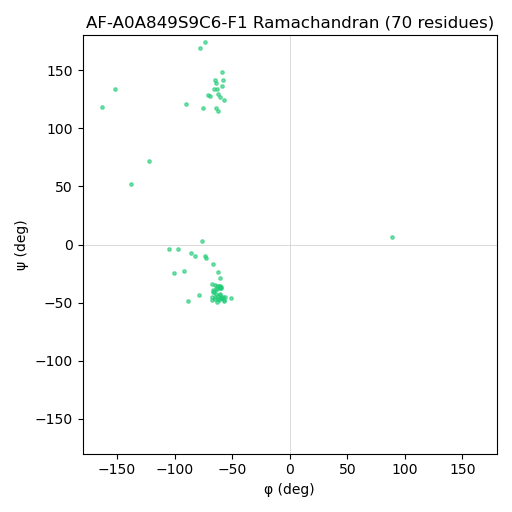lary. CATH places the structure in a hierarchical fold classification (Class/Architecture/Topology/Homologous-superfamily). The organism is the source species.

Contact-map, Ramachandran, and PAE plots. Three diagnostic plots accompany the record. The Cα contact map visualizes the tertiary structure as a 2D adjacency matrix (8 Å cutoff, sequence-local contacts suppressed). The Ramachandran plot shows the distribution of backbone (φ, ψ) torsions, with points in the α and β basins reflecting secondary structure content. The PAE plot shows AlphaFold's inter-residue confidence as a color matrix.

mmCIF coordinates. The mmCIF table is the protein's shape written out atom by atom. For each backbone N, Cα, C, and carbonyl O, it records an (x, y, z) coordinate triple in Å plus the residue type, chain letter, and residue number.

Radius of gyration, Cα contacts, bounding box. Three whole-structure scalars: the radius of gyration (RMS distance of Cα from centroid, in Å), the count of Cα–Cα contacts (pairs closer than 8 Å and separated by more than four residues in sequence — i.e. tertiary, not local, contacts), and the bounding-box dimensions. Together they distinguish compact globular folds from extended fibres or disordered chains.

Foldseek 3Di. The Foldseek 3Di string encodes local tertiary geometry as a 20-letter alphabet — one character per residue — derived from the relative positions of nearby Cα atoms. Unlike the amino-acid sequence, 3Di is a direct function of the 3D structure, so two proteins with the same fold have similar 3Di strings even at low sequence identity.

Rendered structure images. Six rendered views show the 3D structure from the faces of a cube — i.e. along ±x, ±y, ±z. Rendering representation is drawn randomly per protein from cartoon (secondary-structure ribbons), sticks (backbone bonds), or molecular surface; coloring is either N→C rainbow (blue at the N-terminus through red at the C-terminus) or one color per chain.

Nearest PDB structures. The Foldseek neighbor list gives the closest experimentally determined structures in the PDB, ranked by structural alignment. TM-score near 1 means near-identical fold; near 0.3 means only rough topology match. This is how one finds what a novel AlphaFold prediction most resembles in the solved-structure universe.

Solvent-accessible surface area. SASA measures how much of the protein is reachable by solvent. It is computed by rolling a water-sized probe over the atomic surface and summing the exposed area (Å²). Per-residue SASA distinguishes core (buried, low SASA) from surface (exposed, high SASA) residues; total SASA is a whole-molecule size measure.